Protein AF-A0A518HIS5-F1 (afdb_monomer_lite)

Foldseek 3Di:
DDDDDDDDDDDDDDDDDDDDDDDDDDDDDPDPPDDPDDDDPVRVVVVVVVVVVVVVVVVVVVVVVVVVVVVVVVVVVVVVVVVVVVVVVVCVAWDQPPNDIDGDCVSDDDDDPDDDDDDPDDDDPDDDDDDDDDDDPDDDDPDPPVVPDDPPPPPPD

Structure (mmCIF, N/CA/C/O backbone):
data_AF-A0A518HIS5-F1
#
_entry.id   AF-A0A518HIS5-F1
#
loop_
_atom_site.group_PDB
_atom_site.id
_atom_site.type_symbol
_atom_site.label_atom_id
_atom_site.label_alt_id
_atom_site.label_comp_id
_atom_site.label_asym_id
_atom_site.label_entity_id
_atom_site.label_seq_id
_atom_site.pdbx_PDB_ins_code
_atom_site.Cartn_x
_atom_site.Cartn_y
_atom_site.Cartn_z
_atom_site.occupancy
_atom_site.B_iso_or_equiv
_atom_site.auth_seq_id
_atom_site.auth_comp_id
_atom_site.auth_asym_id
_atom_site.auth_atom_id
_atom_site.pdbx_PDB_model_num
ATOM 1 N N . MET A 1 1 ? 0.155 -44.152 74.461 1.00 35.94 1 MET A N 1
ATOM 2 C CA . MET A 1 1 ? 1.635 -44.167 74.540 1.00 35.94 1 MET A CA 1
ATOM 3 C C . MET A 1 1 ? 2.112 -42.784 74.136 1.00 35.94 1 MET A C 1
ATOM 5 O O . MET A 1 1 ? 1.571 -42.277 73.174 1.00 35.94 1 MET A O 1
ATOM 9 N N . LEU A 1 2 ? 3.031 -42.092 74.789 1.00 34.78 2 LEU A N 1
ATOM 10 C CA . LEU A 1 2 ? 3.899 -42.385 75.919 1.00 34.78 2 LEU A CA 1
ATOM 11 C C . LEU A 1 2 ? 4.314 -41.009 76.474 1.00 34.78 2 LEU A C 1
ATOM 13 O O . LEU A 1 2 ? 4.468 -40.050 75.725 1.00 34.78 2 LEU A O 1
ATOM 17 N N . LEU A 1 3 ? 4.419 -40.945 77.791 1.00 31.50 3 LEU A N 1
ATOM 18 C CA . LEU A 1 3 ? 4.836 -39.817 78.610 1.00 31.50 3 LEU A CA 1
ATOM 19 C C . LEU A 1 3 ? 6.373 -39.621 78.538 1.00 31.50 3 LEU A C 1
ATOM 21 O O . LEU A 1 3 ? 7.086 -40.574 78.234 1.00 31.50 3 LEU A O 1
ATOM 25 N N . ILE A 1 4 ? 6.830 -38.445 79.002 1.00 39.62 4 ILE A N 1
ATOM 26 C CA . ILE A 1 4 ? 8.061 -38.166 79.791 1.00 39.62 4 ILE A CA 1
ATOM 27 C C . ILE A 1 4 ? 9.105 -37.262 79.101 1.00 39.62 4 ILE A C 1
ATOM 29 O O . ILE A 1 4 ? 9.749 -37.671 78.143 1.00 39.62 4 ILE A O 1
ATOM 33 N N . ALA A 1 5 ? 9.370 -36.093 79.711 1.00 35.81 5 ALA A N 1
ATOM 34 C CA . ALA A 1 5 ? 10.681 -35.772 80.304 1.00 35.81 5 ALA A CA 1
ATOM 35 C C . ALA A 1 5 ? 10.599 -34.599 81.311 1.00 35.81 5 ALA A C 1
ATOM 37 O O . ALA A 1 5 ? 10.042 -33.546 81.022 1.00 35.81 5 ALA A O 1
ATOM 38 N N . PHE A 1 6 ? 11.150 -34.854 82.505 1.00 33.03 6 PHE A N 1
ATOM 39 C CA . PHE A 1 6 ? 11.371 -33.987 83.678 1.00 33.03 6 PHE A CA 1
ATOM 40 C C . PHE A 1 6 ? 12.521 -32.971 83.406 1.00 33.03 6 PHE A C 1
ATOM 42 O O . PHE A 1 6 ? 13.224 -33.144 82.420 1.00 33.03 6 PHE A O 1
ATOM 49 N N . THR A 1 7 ? 12.784 -31.893 84.168 1.00 37.66 7 THR A N 1
ATOM 50 C CA . THR A 1 7 ? 13.350 -31.899 85.541 1.00 37.66 7 THR A CA 1
ATOM 51 C C . THR A 1 7 ? 13.456 -30.498 86.197 1.00 37.66 7 THR A C 1
ATOM 53 O O . THR A 1 7 ? 13.942 -29.558 85.581 1.00 37.66 7 THR A O 1
ATOM 56 N N . THR A 1 8 ? 13.059 -30.445 87.480 1.00 37.59 8 THR A N 1
ATOM 57 C CA . THR A 1 8 ? 13.658 -29.806 88.690 1.00 37.59 8 THR A CA 1
ATOM 58 C C . THR A 1 8 ? 14.262 -28.388 88.695 1.00 37.59 8 THR A C 1
ATOM 60 O O . THR A 1 8 ? 15.257 -28.141 88.024 1.00 37.59 8 THR A O 1
ATOM 63 N N . ALA A 1 9 ? 13.843 -27.570 89.676 1.00 35.50 9 ALA A N 1
ATOM 64 C CA . ALA A 1 9 ? 14.711 -27.028 90.742 1.00 35.50 9 ALA A CA 1
ATOM 65 C C . ALA A 1 9 ? 13.874 -26.384 91.873 1.00 35.50 9 ALA A C 1
ATOM 67 O O . ALA A 1 9 ? 12.734 -25.977 91.671 1.00 35.50 9 ALA A O 1
ATOM 68 N N . THR A 1 10 ? 14.448 -26.339 93.072 1.00 34.34 10 THR A N 1
ATOM 69 C CA . THR A 1 10 ? 13.781 -26.347 94.382 1.00 34.34 10 THR A CA 1
ATOM 70 C C . THR A 1 10 ? 13.948 -25.011 95.132 1.00 34.34 10 THR A C 1
ATOM 72 O O . THR A 1 10 ? 15.034 -24.446 95.128 1.00 34.34 10 THR A O 1
ATOM 75 N N . THR A 1 11 ? 12.867 -24.577 95.804 1.00 35.22 11 THR A N 1
ATOM 76 C CA . THR A 1 11 ? 12.715 -23.723 97.019 1.00 35.22 11 THR A CA 1
ATOM 77 C C . THR A 1 11 ? 13.398 -22.355 97.176 1.00 35.22 11 THR A C 1
ATOM 79 O O . THR A 1 11 ? 14.618 -22.266 97.224 1.00 35.22 11 THR A O 1
ATOM 82 N N . ALA A 1 12 ? 12.597 -21.360 97.592 1.00 35.28 12 ALA A N 1
ATOM 83 C CA . ALA A 1 12 ? 12.830 -20.619 98.842 1.00 35.28 12 ALA A CA 1
ATOM 84 C C . ALA A 1 12 ? 11.510 -20.039 99.402 1.00 35.28 12 ALA A C 1
ATOM 86 O O . ALA A 1 12 ? 10.668 -19.539 98.662 1.00 35.28 12 ALA A O 1
ATOM 87 N N . ILE A 1 13 ? 11.342 -20.162 100.719 1.00 39.34 13 ILE A N 1
ATOM 88 C CA . ILE A 1 13 ? 10.188 -19.777 101.548 1.00 39.34 13 ILE A CA 1
ATOM 89 C C . ILE A 1 13 ? 10.290 -18.287 101.909 1.00 39.34 13 ILE A C 1
ATOM 91 O O . ILE A 1 13 ? 11.386 -17.850 102.247 1.00 39.34 13 ILE A O 1
ATOM 95 N N . SER A 1 14 ? 9.178 -17.538 101.961 1.00 35.56 14 SER A N 1
ATOM 96 C CA . SER A 1 14 ? 9.056 -16.400 102.894 1.00 35.56 14 SER A CA 1
ATOM 97 C C . SER A 1 14 ? 7.607 -15.919 103.087 1.00 35.56 14 SER A C 1
ATOM 99 O O . SER A 1 14 ? 6.966 -15.492 102.135 1.00 35.56 14 SER A O 1
ATOM 101 N N . ALA A 1 15 ? 7.169 -15.980 104.351 1.00 35.59 15 ALA A N 1
ATOM 102 C CA . ALA A 1 15 ? 6.167 -15.164 105.055 1.00 35.59 15 ALA A CA 1
ATOM 103 C C . ALA A 1 15 ? 4.723 -15.023 104.505 1.00 35.59 15 ALA A C 1
ATO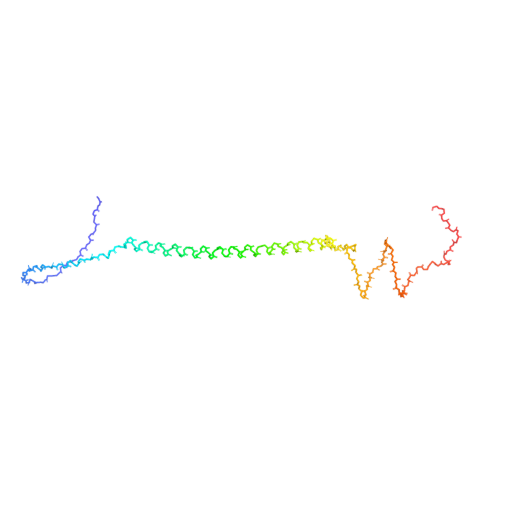M 105 O O . ALA A 1 15 ? 4.470 -14.409 103.474 1.00 35.59 15 ALA A O 1
ATOM 106 N N . GLU A 1 16 ? 3.747 -15.481 105.304 1.00 41.53 16 GLU A N 1
ATOM 107 C CA . GLU A 1 16 ? 2.332 -15.078 105.202 1.00 41.53 16 GLU A CA 1
ATOM 108 C C . GLU A 1 16 ? 2.143 -13.578 105.489 1.00 41.53 16 GLU A C 1
ATOM 110 O O . GLU A 1 16 ? 2.809 -13.014 106.363 1.00 41.53 16 GLU A O 1
ATOM 115 N N . PRO A 1 17 ? 1.135 -12.955 104.853 1.00 38.47 17 PRO A N 1
ATOM 116 C CA . PRO A 1 17 ? 0.061 -12.384 105.665 1.00 38.47 17 PRO A CA 1
ATOM 117 C C . PRO A 1 17 ? -1.347 -12.617 105.080 1.00 38.47 17 PRO A C 1
ATOM 119 O O . PRO A 1 17 ? -1.575 -12.583 103.872 1.00 38.47 17 PRO A O 1
ATOM 122 N N . LYS A 1 18 ? -2.323 -12.805 105.977 1.00 47.97 18 LYS A N 1
ATOM 123 C CA . LYS A 1 18 ? -3.771 -12.784 105.702 1.00 47.97 18 LYS A CA 1
ATOM 124 C C . LYS A 1 18 ? -4.173 -11.547 104.884 1.00 47.97 18 LYS A C 1
ATOM 126 O O . LYS A 1 18 ? -3.893 -10.434 105.319 1.00 47.97 18 LYS A O 1
ATOM 131 N N . SER A 1 19 ? -4.947 -11.716 103.807 1.00 38.84 19 SER A N 1
ATOM 132 C CA . SER A 1 19 ? -5.828 -10.652 103.302 1.00 38.84 19 SER A CA 1
ATOM 133 C C . SER A 1 19 ? -6.976 -11.209 102.452 1.00 38.84 19 SER A C 1
ATOM 135 O O . SER A 1 19 ? -6.784 -12.103 101.631 1.00 38.84 19 SER A O 1
ATOM 137 N N . SER A 1 20 ? -8.188 -10.712 102.701 1.00 43.19 20 SER A N 1
ATOM 138 C CA . SER A 1 20 ? -9.441 -11.163 102.092 1.00 43.19 20 SER A CA 1
ATOM 139 C C . SER A 1 20 ? -9.534 -10.761 100.618 1.00 43.19 20 SER A C 1
ATOM 141 O O . SER A 1 20 ? -9.404 -9.580 100.295 1.00 43.19 20 SER A O 1
ATOM 143 N N . LEU A 1 21 ? -9.847 -11.706 99.731 1.00 37.41 21 LEU A N 1
ATOM 144 C CA . LEU A 1 21 ? -10.180 -11.398 98.341 1.00 37.41 21 LEU A CA 1
ATOM 145 C C . LEU A 1 21 ? -11.632 -10.906 98.237 1.00 37.41 21 LEU A C 1
ATOM 147 O O . LEU A 1 21 ? -12.573 -11.694 98.188 1.00 37.41 21 LEU A O 1
ATOM 151 N N . LEU A 1 22 ? -11.797 -9.584 98.181 1.00 50.22 22 LEU A N 1
ATOM 152 C CA . LEU A 1 22 ? -12.966 -8.939 97.585 1.00 50.22 22 LEU A CA 1
ATOM 153 C C . LEU A 1 22 ? -12.823 -9.037 96.060 1.00 50.22 22 LEU A C 1
ATOM 155 O O . LEU A 1 22 ? -11.913 -8.448 95.482 1.00 50.22 22 LEU A O 1
ATOM 159 N N . THR A 1 23 ? -13.700 -9.789 95.399 1.00 43.31 23 THR A N 1
ATOM 160 C CA . THR A 1 23 ? -13.782 -9.837 93.931 1.00 43.31 23 THR A CA 1
ATOM 161 C C . THR A 1 23 ? -14.373 -8.530 93.391 1.00 43.31 23 THR A C 1
ATOM 163 O O . THR A 1 23 ? -15.530 -8.233 93.704 1.00 43.31 23 THR A O 1
ATOM 166 N N . PRO A 1 24 ? -13.662 -7.752 92.553 1.00 44.25 24 PRO A N 1
ATOM 167 C CA . PRO A 1 24 ? -14.281 -6.637 91.858 1.00 44.25 24 PRO A CA 1
ATOM 168 C C . PRO A 1 24 ? -15.137 -7.195 90.716 1.00 44.25 24 PRO A C 1
ATOM 170 O O . PRO A 1 24 ? -14.635 -7.849 89.803 1.00 44.25 24 PRO A O 1
ATOM 173 N N . THR A 1 25 ? -16.443 -6.939 90.762 1.00 45.34 25 THR A N 1
ATOM 174 C CA . THR A 1 25 ? -17.325 -7.177 89.613 1.00 45.34 25 THR A CA 1
ATOM 175 C C . THR A 1 25 ? -16.999 -6.118 88.562 1.00 45.34 25 THR A C 1
ATOM 177 O O . THR A 1 25 ? -17.389 -4.961 88.710 1.00 45.34 25 THR A O 1
ATOM 180 N N . GLN A 1 26 ? -16.240 -6.478 87.525 1.00 50.09 26 GLN A N 1
ATOM 181 C CA . GLN A 1 26 ? -16.062 -5.605 86.366 1.00 50.09 26 GLN A CA 1
ATOM 182 C C . GLN A 1 26 ? -17.326 -5.668 85.506 1.00 50.09 26 GLN A C 1
ATOM 184 O O . GLN A 1 26 ? -17.649 -6.701 84.924 1.00 50.09 26 GLN A O 1
ATOM 189 N N . SER A 1 27 ? -18.057 -4.556 85.452 1.00 45.59 27 SER A N 1
ATOM 190 C CA . SER A 1 27 ? -19.132 -4.356 84.484 1.00 45.59 27 SER A CA 1
ATOM 191 C C . SER A 1 27 ? -18.516 -3.949 83.147 1.00 45.59 27 SER A C 1
ATOM 193 O O . SER A 1 27 ? -17.871 -2.904 83.050 1.00 45.59 27 SER A O 1
ATOM 195 N N . PHE A 1 28 ? -18.693 -4.778 82.119 1.00 53.06 28 PHE A N 1
ATOM 196 C CA . PHE A 1 28 ? -18.317 -4.437 80.751 1.00 53.06 28 PHE A CA 1
ATOM 197 C C . PHE A 1 28 ? -19.446 -3.630 80.108 1.00 53.06 28 PHE A C 1
ATOM 199 O O . PHE A 1 28 ? -20.565 -4.117 79.954 1.00 53.06 28 PHE A O 1
ATOM 206 N N . SER A 1 29 ? -19.148 -2.390 79.720 1.00 50.75 29 SER A N 1
ATOM 207 C CA . SER A 1 29 ? -20.074 -1.555 78.957 1.00 50.75 29 SER A CA 1
ATOM 208 C C . SER A 1 29 ? -20.180 -2.089 77.526 1.00 50.75 29 SER A C 1
ATOM 210 O O . SER A 1 29 ? -19.242 -1.972 76.737 1.00 50.75 29 SER A O 1
ATOM 212 N N . THR A 1 30 ? -21.313 -2.699 77.177 1.00 51.31 30 THR A N 1
ATOM 213 C CA . THR A 1 30 ? -21.621 -3.081 75.795 1.00 51.31 30 THR A CA 1
ATOM 214 C C . THR A 1 30 ? -22.014 -1.837 75.005 1.00 51.31 30 THR A C 1
ATOM 216 O O . THR A 1 30 ? -23.188 -1.465 74.953 1.00 51.31 30 THR A O 1
ATO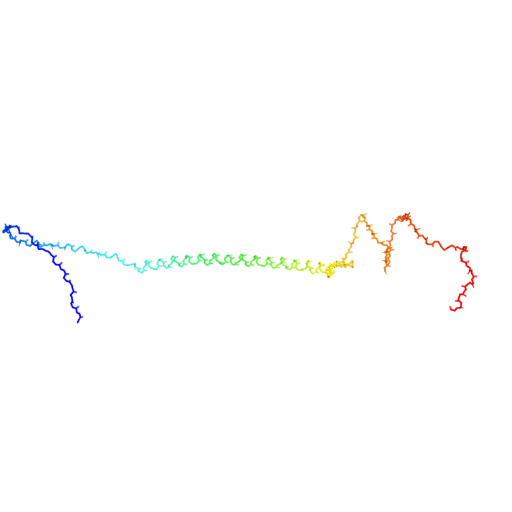M 219 N N . VAL A 1 31 ? -21.038 -1.182 74.373 1.00 53.91 31 VAL A N 1
ATOM 220 C CA . VAL A 1 31 ? -21.328 -0.194 73.329 1.00 53.91 31 VAL A CA 1
ATOM 221 C C . VAL A 1 31 ? -21.925 -0.951 72.146 1.00 53.91 31 VAL A C 1
ATOM 223 O O . VAL A 1 31 ? -21.280 -1.802 71.535 1.00 53.91 31 VAL A O 1
ATOM 226 N N . LYS A 1 32 ? -23.192 -0.669 71.846 1.00 56.25 32 LYS A N 1
ATOM 227 C CA . LYS A 1 32 ? -23.903 -1.223 70.696 1.00 56.25 32 LYS A CA 1
ATOM 228 C C . LYS A 1 32 ? -23.243 -0.672 69.426 1.00 56.25 32 LYS A C 1
ATOM 230 O O . LYS A 1 32 ? -23.502 0.462 69.043 1.00 56.25 32 LYS A O 1
ATOM 235 N N . SER A 1 33 ? -22.363 -1.455 68.802 1.00 51.44 33 SER A N 1
ATOM 236 C CA . SER A 1 33 ? -21.819 -1.142 67.478 1.00 51.44 33 SER A CA 1
ATOM 237 C C . SER A 1 33 ? -22.946 -1.283 66.457 1.00 51.44 33 SER A C 1
ATOM 239 O O . SER A 1 33 ? -23.319 -2.390 66.069 1.00 51.44 33 SER A O 1
ATOM 241 N N . THR A 1 34 ? -23.571 -0.169 66.086 1.00 59.72 34 THR A N 1
ATOM 242 C CA . THR A 1 34 ? -24.514 -0.145 64.971 1.00 59.72 34 THR A CA 1
ATOM 243 C C . THR A 1 34 ? -23.700 -0.073 63.691 1.00 59.72 34 THR A C 1
ATOM 245 O O . THR A 1 34 ? -23.131 0.975 63.383 1.00 59.72 34 THR A O 1
ATOM 248 N N . LEU A 1 35 ? -23.634 -1.182 62.950 1.00 56.88 35 LEU A N 1
ATOM 249 C CA . LEU A 1 35 ? -23.214 -1.128 61.552 1.00 56.88 35 LEU A CA 1
ATOM 250 C C . LEU A 1 35 ? -24.077 -0.070 60.839 1.00 56.88 35 LEU A C 1
ATOM 252 O O . LEU A 1 35 ? -25.295 -0.057 61.058 1.00 56.88 35 LEU A O 1
ATOM 256 N N . PRO A 1 36 ? -23.488 0.816 60.017 1.00 70.25 36 PRO A N 1
ATOM 257 C CA . PRO A 1 36 ? -24.278 1.743 59.222 1.00 70.25 36 PRO A CA 1
ATOM 258 C C . PRO A 1 36 ? -25.260 0.961 58.332 1.00 70.25 36 PRO A C 1
ATOM 260 O O . PRO A 1 36 ? -24.946 -0.161 57.912 1.00 70.25 36 PRO A O 1
ATOM 263 N N . PRO A 1 37 ? -26.456 1.513 58.061 1.00 72.44 37 PRO A N 1
ATOM 264 C CA . PRO A 1 37 ? -27.412 0.877 57.168 1.00 72.44 37 PRO A CA 1
ATOM 265 C C . PRO A 1 37 ? -26.777 0.685 55.787 1.00 72.44 37 PRO A C 1
ATOM 267 O O . PRO A 1 37 ? -26.071 1.558 55.286 1.00 72.44 37 PRO A O 1
ATOM 270 N N . GLY A 1 38 ? -27.001 -0.488 55.191 1.00 76.75 38 GLY A N 1
ATOM 271 C CA . GLY A 1 38 ? -26.571 -0.751 53.820 1.00 76.75 38 GLY A CA 1
ATOM 272 C C . GLY A 1 38 ? -27.267 0.190 52.828 1.00 76.75 38 GLY A C 1
ATOM 273 O O . GLY A 1 38 ? -28.329 0.727 53.151 1.00 76.75 38 GLY A O 1
ATOM 274 N N . PRO A 1 39 ? -26.703 0.369 51.620 1.00 82.38 39 PRO A N 1
ATOM 275 C CA . PRO A 1 39 ? -27.247 1.293 50.639 1.00 82.38 39 PRO A CA 1
ATOM 276 C C . PRO A 1 39 ? -28.683 0.926 50.261 1.00 82.38 39 PRO A C 1
ATOM 278 O O . PRO A 1 39 ? -29.008 -0.245 50.006 1.00 82.38 39 PRO A O 1
ATOM 281 N N . THR A 1 40 ? -29.517 1.954 50.221 1.00 92.81 40 THR A N 1
ATOM 282 C CA . THR A 1 40 ? -30.918 1.928 49.805 1.00 92.81 40 THR A CA 1
ATOM 283 C C . THR A 1 40 ? -31.057 1.530 48.334 1.00 92.81 40 THR A C 1
ATOM 285 O O . THR A 1 40 ? -30.089 1.499 47.568 1.00 92.81 40 THR A O 1
ATOM 288 N N . LEU A 1 41 ? -32.280 1.188 47.922 1.00 91.62 41 LEU A N 1
ATOM 289 C CA . LEU A 1 41 ? -32.556 0.863 46.525 1.00 91.62 41 LEU A CA 1
ATOM 290 C C . LEU A 1 41 ? -32.306 2.080 45.623 1.00 91.62 41 LEU A C 1
ATOM 292 O O . LEU A 1 41 ? -31.669 1.926 44.583 1.00 91.62 41 LEU A O 1
ATOM 296 N N . GLU A 1 42 ? -32.714 3.276 46.052 1.00 93.81 42 GLU A N 1
ATOM 297 C CA . GLU A 1 42 ? -32.429 4.537 45.364 1.00 93.81 42 GLU A CA 1
ATOM 298 C C . GLU A 1 42 ? -30.926 4.760 45.147 1.00 93.81 42 GLU A C 1
ATOM 300 O O . GLU A 1 42 ? -30.514 5.075 44.031 1.00 93.81 42 GLU A O 1
ATOM 305 N N . GLU A 1 43 ? -30.088 4.538 46.165 1.00 93.44 43 GLU A N 1
ATOM 306 C CA . GLU A 1 43 ? -28.629 4.688 46.037 1.00 93.44 43 GLU A CA 1
ATOM 307 C C . GLU A 1 43 ? -28.035 3.685 45.039 1.00 93.44 43 GLU A C 1
ATOM 309 O O . GLU A 1 43 ? -27.151 4.033 44.254 1.00 93.44 43 GLU A O 1
ATOM 314 N N . LYS A 1 44 ? -28.550 2.450 45.008 1.00 93.19 44 LYS A N 1
ATOM 315 C CA . LYS A 1 44 ? -28.129 1.435 44.029 1.00 93.19 44 LYS A CA 1
ATOM 316 C C . LYS A 1 44 ? -28.559 1.790 42.606 1.00 93.19 44 LYS A C 1
ATOM 318 O O . LYS A 1 44 ? -27.775 1.604 41.678 1.00 93.19 44 LYS A O 1
ATOM 323 N N . VAL A 1 45 ? -29.775 2.307 42.427 1.00 95.69 45 VAL A N 1
ATOM 324 C CA . VAL A 1 45 ? -30.283 2.751 41.119 1.00 95.69 45 VAL A CA 1
ATOM 325 C C . VAL A 1 45 ? -29.485 3.953 40.613 1.00 95.69 45 VAL A C 1
ATOM 327 O O . VAL A 1 45 ? -29.093 3.968 39.448 1.00 95.69 45 VAL A O 1
ATOM 330 N N . ALA A 1 46 ? -29.171 4.917 41.481 1.00 94.88 46 ALA A N 1
ATOM 331 C CA . ALA A 1 46 ? -28.336 6.064 41.131 1.00 94.88 46 ALA A CA 1
ATOM 332 C C . ALA A 1 46 ? -26.915 5.638 40.722 1.00 94.88 46 ALA A C 1
ATOM 334 O O . ALA A 1 46 ? -26.399 6.100 39.702 1.00 94.88 46 ALA A O 1
ATOM 335 N N . ALA A 1 47 ? -26.305 4.711 41.467 1.00 94.38 47 ALA A N 1
ATOM 336 C CA . ALA A 1 47 ? -24.993 4.162 41.130 1.00 94.38 47 ALA A CA 1
ATOM 337 C C . ALA A 1 47 ? -25.006 3.408 39.788 1.00 94.38 47 ALA A C 1
ATOM 339 O O . ALA A 1 47 ? -24.089 3.567 38.982 1.00 94.38 47 ALA A O 1
ATOM 340 N N . LEU A 1 48 ? -26.058 2.628 39.515 1.00 96.56 48 LEU A N 1
ATOM 341 C CA . LEU A 1 48 ? -26.208 1.928 38.240 1.00 96.56 48 LEU A CA 1
ATOM 342 C C . LEU A 1 48 ? -26.405 2.905 37.073 1.00 96.56 48 LEU A C 1
ATOM 344 O O . LEU A 1 48 ? -25.781 2.731 36.031 1.00 96.56 48 LEU A O 1
ATOM 348 N N . ALA A 1 49 ? -27.214 3.953 37.246 1.00 96.62 49 ALA A N 1
ATOM 349 C CA . ALA A 1 49 ? -27.402 4.985 36.228 1.00 96.62 49 ALA A CA 1
ATOM 350 C C . ALA A 1 49 ? -26.086 5.711 35.898 1.00 96.62 49 ALA A C 1
ATOM 352 O O . ALA A 1 49 ? -25.782 5.939 34.726 1.00 96.62 49 ALA A O 1
ATOM 353 N N . ALA A 1 50 ? -25.273 6.013 36.916 1.00 96.25 50 ALA A N 1
ATOM 354 C CA . ALA A 1 50 ? -23.946 6.591 36.725 1.00 96.25 50 ALA A CA 1
ATOM 355 C C . ALA A 1 50 ? -23.007 5.640 35.962 1.00 96.25 50 ALA A C 1
ATOM 357 O O . ALA A 1 50 ? -22.310 6.071 35.042 1.00 96.25 50 ALA A O 1
ATOM 358 N N . LEU A 1 51 ? -23.031 4.342 36.289 1.00 97.25 51 LEU A N 1
ATOM 359 C CA . LEU A 1 51 ? -22.241 3.332 35.585 1.00 97.25 51 LEU A CA 1
ATOM 360 C C . LEU A 1 51 ? -22.665 3.195 34.115 1.00 97.25 51 LEU A C 1
ATOM 362 O O . LEU A 1 51 ? -21.805 3.148 33.240 1.00 97.25 51 LEU A O 1
ATOM 366 N N . VAL A 1 52 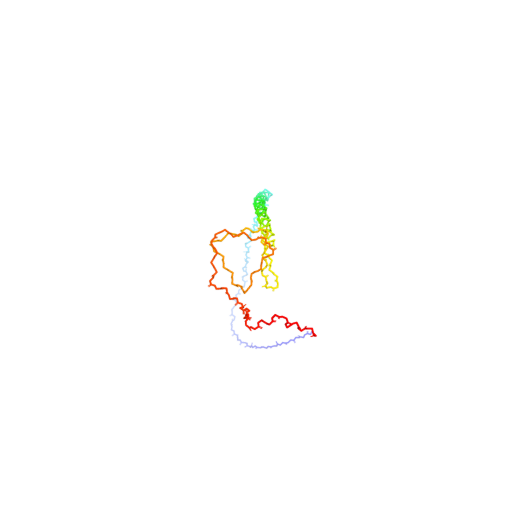? -23.970 3.184 33.831 1.00 97.94 52 VAL A N 1
ATOM 367 C CA . VAL A 1 52 ? -24.497 3.130 32.456 1.00 97.94 52 VAL A CA 1
ATOM 368 C C . VAL A 1 52 ? -24.068 4.364 31.662 1.00 97.94 52 VAL A C 1
ATOM 370 O O . VAL A 1 52 ? -23.609 4.232 30.530 1.00 97.94 52 VAL A O 1
ATOM 373 N N . ALA A 1 53 ? -24.143 5.560 32.252 1.00 97.12 53 ALA A N 1
ATOM 374 C CA . ALA A 1 53 ? -23.681 6.784 31.598 1.00 97.12 53 ALA A CA 1
ATOM 375 C C . ALA A 1 53 ? -22.171 6.744 31.297 1.00 97.12 53 ALA A C 1
ATOM 377 O O . ALA A 1 53 ? -21.735 7.148 30.216 1.00 97.12 53 ALA A O 1
ATOM 378 N N . GLN A 1 54 ? -21.371 6.211 32.224 1.00 98.06 54 GLN A N 1
ATOM 379 C CA . GLN A 1 54 ? -19.937 6.018 32.019 1.00 98.06 54 GLN A CA 1
ATOM 380 C C . GLN A 1 54 ? -19.655 5.019 30.889 1.00 98.06 54 GLN A C 1
ATOM 382 O O . GLN A 1 54 ? -18.830 5.302 30.019 1.00 98.06 54 GLN A O 1
ATOM 387 N N . GLN A 1 55 ? -20.347 3.878 30.875 1.00 98.19 55 GLN A N 1
ATOM 388 C CA . GLN A 1 55 ? -20.214 2.871 29.821 1.00 98.19 55 GLN A CA 1
ATOM 389 C C . GLN A 1 55 ? -20.611 3.437 28.455 1.00 98.19 55 GLN A C 1
ATOM 391 O O . GLN A 1 55 ? -19.890 3.231 27.484 1.00 98.19 55 GLN A O 1
ATOM 396 N N . GLN A 1 56 ? -21.690 4.220 28.380 1.00 98.38 56 GLN A N 1
ATOM 397 C CA . GLN A 1 56 ? -22.102 4.862 27.133 1.00 98.38 56 GLN A CA 1
ATOM 398 C C . GLN A 1 56 ? -21.037 5.835 26.609 1.00 98.38 56 GLN A C 1
ATOM 400 O O . GLN A 1 56 ? -20.749 5.858 25.416 1.00 98.38 56 GLN A O 1
ATOM 405 N N . SER A 1 57 ? -20.405 6.606 27.496 1.00 98.19 57 SER A N 1
ATOM 406 C CA . SER A 1 57 ? -19.306 7.502 27.117 1.00 98.19 57 SER A CA 1
ATOM 407 C C . SER A 1 57 ? -18.095 6.736 26.557 1.00 98.19 57 SER A C 1
ATOM 409 O O . SER A 1 57 ? -17.500 7.134 25.550 1.00 98.19 57 SER A O 1
ATOM 411 N N . GLN A 1 58 ? -17.759 5.594 27.166 1.00 97.94 58 GLN A N 1
ATOM 412 C CA . GLN A 1 58 ? -16.694 4.714 26.678 1.00 97.94 58 GLN A CA 1
ATOM 413 C C . GLN A 1 58 ? -17.031 4.117 25.308 1.00 97.94 58 GLN A C 1
ATOM 415 O O . GLN A 1 58 ? -16.171 4.123 24.429 1.00 97.94 58 GLN A O 1
ATOM 420 N N . ILE A 1 59 ? -18.272 3.664 25.108 1.00 98.31 59 ILE A N 1
ATOM 421 C CA . ILE A 1 59 ? -18.751 3.140 23.821 1.00 98.31 59 ILE A CA 1
ATOM 422 C C . ILE A 1 59 ? -18.607 4.201 22.730 1.00 98.31 59 ILE A C 1
ATOM 424 O O . ILE A 1 59 ? -17.943 3.941 21.732 1.00 98.31 59 ILE A O 1
ATOM 428 N N . ASN A 1 60 ? -19.108 5.417 22.959 1.00 98.19 60 ASN A N 1
ATOM 429 C CA . ASN A 1 60 ? -19.014 6.502 21.977 1.00 98.19 60 ASN A CA 1
ATOM 430 C C . ASN A 1 60 ? -17.552 6.819 21.608 1.00 98.19 60 ASN A C 1
ATOM 432 O O . ASN A 1 60 ? -17.229 7.110 20.457 1.00 98.19 60 ASN A O 1
ATOM 436 N N . THR A 1 61 ? -16.644 6.751 22.588 1.00 98.19 61 THR A N 1
ATOM 437 C CA . THR A 1 61 ? -15.209 6.961 22.347 1.00 98.19 6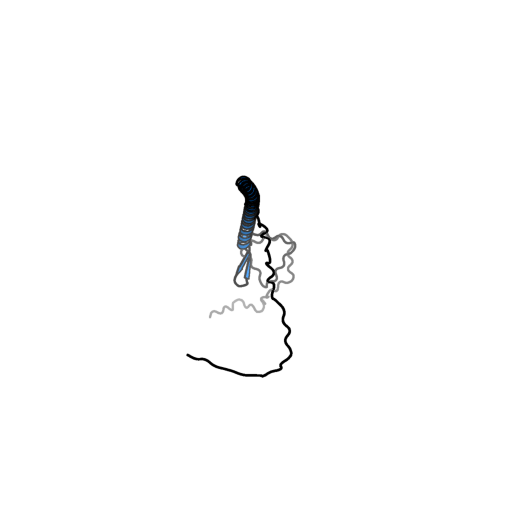1 THR A CA 1
ATOM 438 C C . THR A 1 61 ? -14.625 5.856 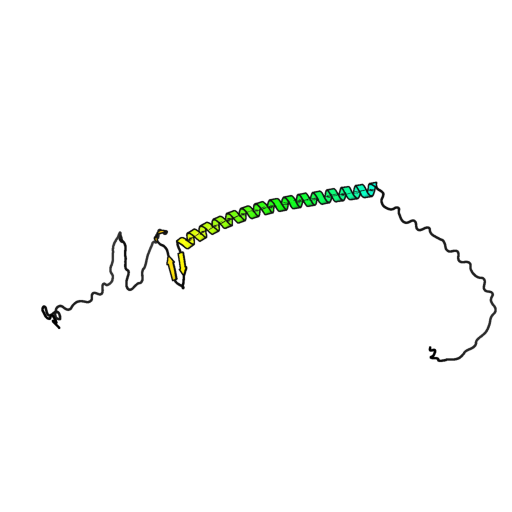21.466 1.00 98.19 61 THR A C 1
ATOM 440 O O . THR A 1 61 ? -13.877 6.147 20.531 1.00 98.19 61 THR A O 1
ATOM 443 N N . LEU A 1 62 ? -14.972 4.596 21.741 1.00 98.38 62 LEU A N 1
ATOM 444 C CA . LEU A 1 62 ? -14.520 3.450 20.953 1.00 98.38 62 LEU A CA 1
ATOM 445 C C . LEU A 1 62 ? -15.083 3.478 19.527 1.00 98.38 62 LEU A C 1
ATOM 447 O O . LEU A 1 62 ? -14.342 3.207 18.586 1.00 98.38 62 LEU A O 1
ATOM 451 N N . GLU A 1 63 ? -16.346 3.862 19.343 1.00 98.38 63 GLU A N 1
ATOM 452 C CA . GLU A 1 63 ? -16.965 4.023 18.019 1.00 98.38 63 GLU A CA 1
ATOM 453 C C . GLU A 1 63 ? -16.232 5.073 17.173 1.00 98.38 63 GLU A C 1
ATOM 455 O O . GLU A 1 63 ? -15.937 4.846 15.994 1.00 98.38 63 GLU A O 1
ATOM 460 N N . GLN A 1 64 ? -15.864 6.203 17.785 1.00 98.00 64 GLN A N 1
ATOM 461 C CA . GLN A 1 64 ? -15.094 7.236 17.098 1.00 98.00 64 GLN A CA 1
ATOM 462 C C . GLN A 1 64 ? -13.684 6.751 16.736 1.00 98.00 64 GLN A C 1
ATOM 464 O O . GLN A 1 64 ? -13.203 7.013 15.631 1.00 98.00 64 GLN A O 1
ATOM 469 N N . GLN A 1 65 ? -13.013 6.041 17.647 1.00 97.81 65 GLN A N 1
ATOM 470 C CA . GLN A 1 65 ? -11.695 5.461 17.376 1.00 97.81 65 GLN A CA 1
ATOM 471 C C . GLN A 1 65 ? -11.754 4.443 16.237 1.00 97.81 65 GLN A C 1
ATOM 473 O O . GLN A 1 65 ? -10.910 4.496 15.344 1.00 97.81 65 GLN A O 1
ATOM 478 N N . LEU A 1 66 ? -12.769 3.575 16.230 1.00 98.38 66 LEU A N 1
ATOM 479 C CA . LEU A 1 66 ? -12.969 2.577 15.184 1.00 98.38 66 LEU A CA 1
ATOM 480 C C . LEU A 1 66 ? -13.215 3.234 13.822 1.00 98.38 66 LEU A C 1
ATOM 482 O O . LEU A 1 66 ? -12.617 2.829 12.830 1.00 98.38 66 LEU A O 1
ATOM 486 N N . THR A 1 67 ? -14.028 4.292 13.783 1.00 98.19 67 THR A N 1
ATOM 487 C CA . THR A 1 67 ? -14.273 5.071 12.559 1.00 98.19 67 THR A CA 1
ATOM 488 C C . THR A 1 67 ? -12.979 5.686 12.025 1.00 98.19 67 THR A C 1
ATOM 490 O O . THR A 1 67 ? -12.662 5.563 10.844 1.00 98.19 67 THR A O 1
ATOM 493 N N . ASN A 1 68 ? -12.183 6.303 12.903 1.00 97.56 68 ASN A N 1
ATOM 494 C CA . ASN A 1 68 ? -10.908 6.905 12.513 1.00 97.56 68 ASN A CA 1
ATOM 495 C C . ASN A 1 68 ? -9.908 5.855 12.003 1.00 97.56 68 ASN A C 1
ATOM 497 O O . ASN A 1 68 ? -9.196 6.108 11.033 1.00 97.56 68 ASN A O 1
ATOM 501 N N . GLN A 1 69 ? -9.860 4.683 12.643 1.00 98.12 69 GLN A N 1
ATOM 502 C CA . GLN A 1 69 ? -9.021 3.566 12.208 1.00 98.12 69 GLN A CA 1
ATOM 503 C C . GLN A 1 69 ? -9.468 3.012 10.853 1.00 98.12 69 GLN A C 1
ATOM 505 O O . GLN A 1 69 ? -8.614 2.764 10.007 1.00 98.12 69 GLN A O 1
ATOM 510 N N . GLY A 1 70 ? -10.778 2.879 10.619 1.00 98.00 70 GLY A N 1
ATOM 511 C CA . GLY A 1 70 ? -11.326 2.472 9.323 1.00 98.00 70 GLY A CA 1
ATOM 512 C C . GLY A 1 70 ? -10.875 3.400 8.194 1.00 98.00 70 GLY A C 1
ATOM 513 O O . GLY A 1 70 ? -10.276 2.941 7.226 1.00 98.00 70 GLY A O 1
ATOM 514 N N . ASN A 1 71 ? -11.035 4.713 8.380 1.00 97.06 71 ASN A N 1
ATOM 515 C CA . ASN A 1 71 ? -10.606 5.709 7.392 1.00 97.06 71 ASN A CA 1
ATOM 516 C C . ASN A 1 71 ? -9.088 5.667 7.124 1.00 97.06 71 ASN A C 1
ATOM 518 O O . ASN A 1 71 ? -8.644 5.861 5.993 1.00 97.06 71 ASN A O 1
ATOM 522 N N . ALA A 1 72 ? -8.274 5.421 8.156 1.00 96.69 72 ALA A N 1
ATOM 523 C CA . ALA A 1 72 ? -6.826 5.296 7.998 1.00 96.69 72 ALA A CA 1
ATOM 524 C C . ALA A 1 72 ? -6.439 4.048 7.186 1.00 96.69 72 ALA A C 1
ATOM 526 O O . ALA A 1 72 ? -5.543 4.122 6.347 1.00 96.69 72 ALA A O 1
ATOM 527 N N . ILE A 1 73 ? -7.131 2.924 7.399 1.00 97.62 73 ILE A N 1
ATOM 528 C CA . ILE A 1 73 ? -6.915 1.686 6.638 1.00 97.62 73 ILE A CA 1
ATOM 529 C C . ILE A 1 73 ? -7.272 1.890 5.161 1.00 97.62 73 ILE A C 1
ATOM 531 O O . ILE A 1 73 ? -6.496 1.497 4.295 1.00 97.62 73 ILE A O 1
ATOM 535 N N . GLU A 1 74 ? -8.396 2.540 4.855 1.00 97.19 74 GLU A N 1
ATOM 536 C CA . GLU A 1 74 ? -8.798 2.824 3.467 1.00 97.19 74 GLU A CA 1
ATOM 537 C C . GLU A 1 74 ? -7.761 3.681 2.721 1.00 97.19 74 GLU A C 1
ATOM 539 O O . GLU A 1 74 ? -7.432 3.415 1.560 1.00 97.19 74 GLU A O 1
ATOM 544 N N . MET A 1 75 ? -7.188 4.674 3.406 1.00 96.56 75 MET A N 1
ATOM 545 C CA . MET A 1 75 ? -6.104 5.496 2.864 1.00 96.56 75 MET A CA 1
ATOM 546 C C . MET A 1 75 ? -4.849 4.661 2.587 1.00 96.56 75 MET A C 1
ATOM 548 O O . MET A 1 75 ? -4.288 4.741 1.496 1.00 96.56 75 MET A O 1
ATOM 552 N N . GLN A 1 76 ? -4.444 3.814 3.537 1.00 97.44 76 GLN A N 1
ATOM 553 C CA . GLN A 1 76 ? -3.280 2.937 3.380 1.00 97.44 76 GLN A CA 1
ATOM 554 C C . GLN A 1 76 ? -3.452 1.920 2.247 1.00 97.44 76 GLN A C 1
ATOM 556 O O . GLN A 1 76 ? -2.490 1.636 1.535 1.00 97.44 76 GLN A O 1
ATOM 561 N N . ILE A 1 77 ? -4.661 1.383 2.055 1.00 97.69 77 ILE A N 1
ATOM 562 C CA . ILE A 1 77 ? -4.970 0.491 0.929 1.00 97.69 77 ILE A CA 1
ATOM 563 C C . ILE A 1 77 ? -4.764 1.232 -0.393 1.00 97.69 77 ILE A C 1
ATOM 565 O O . ILE A 1 77 ? -4.040 0.742 -1.255 1.00 97.69 77 ILE A O 1
ATOM 569 N N . SER A 1 78 ? -5.319 2.439 -0.513 1.00 96.56 78 SER A N 1
ATOM 570 C CA . SER A 1 78 ? -5.196 3.254 -1.729 1.00 96.56 78 SER A CA 1
ATOM 571 C C . SER A 1 78 ? -3.732 3.587 -2.057 1.00 96.56 78 SER A C 1
ATOM 573 O O . SER A 1 78 ? -3.307 3.527 -3.210 1.00 96.56 78 SER A O 1
ATOM 575 N N . GLU A 1 79 ? -2.926 3.911 -1.042 1.00 95.44 79 GLU A N 1
ATOM 576 C CA . GLU A 1 79 ? -1.486 4.140 -1.212 1.00 95.44 79 GLU A CA 1
ATOM 577 C C . GLU A 1 79 ? -0.742 2.866 -1.636 1.00 95.44 79 GLU A C 1
ATOM 579 O O . GLU A 1 79 ? 0.149 2.921 -2.487 1.00 95.44 79 GLU A O 1
ATOM 584 N N . CYS A 1 80 ? -1.109 1.716 -1.066 1.00 96.38 80 CYS A N 1
ATOM 585 C CA . CYS A 1 80 ? -0.508 0.431 -1.400 1.00 96.38 80 CYS A CA 1
ATOM 586 C C . CYS A 1 80 ? -0.793 0.031 -2.855 1.00 96.38 80 CYS A C 1
ATOM 588 O O . CYS A 1 80 ? 0.131 -0.386 -3.556 1.00 96.38 80 CYS A O 1
ATOM 590 N N . GLU A 1 81 ? -2.022 0.233 -3.334 1.00 95.69 81 GLU A N 1
ATOM 591 C CA . GLU A 1 81 ? -2.398 0.016 -4.738 1.00 95.69 81 GLU A CA 1
ATOM 592 C C . GLU A 1 81 ? -1.572 0.905 -5.677 1.00 95.69 81 GLU A C 1
ATOM 594 O O . GLU A 1 81 ? -0.935 0.407 -6.605 1.00 95.69 81 GLU A O 1
ATOM 599 N N . ALA A 1 82 ? -1.458 2.202 -5.373 1.00 94.75 82 ALA A N 1
ATOM 600 C CA . ALA A 1 82 ? -0.659 3.126 -6.178 1.00 94.75 82 ALA A CA 1
ATOM 601 C C . ALA A 1 82 ? 0.837 2.750 -6.221 1.00 94.75 82 ALA A C 1
ATOM 603 O O . ALA A 1 82 ? 1.514 2.956 -7.233 1.00 94.75 82 ALA A O 1
ATOM 604 N N . ILE A 1 83 ? 1.384 2.209 -5.128 1.00 95.19 83 ILE A N 1
ATOM 605 C CA . ILE A 1 83 ? 2.759 1.691 -5.099 1.00 95.19 83 ILE A CA 1
ATOM 606 C C . ILE A 1 83 ? 2.868 0.414 -5.937 1.00 95.19 83 ILE A C 1
ATOM 608 O O . ILE A 1 83 ? 3.810 0.297 -6.719 1.00 95.19 83 ILE A O 1
ATOM 612 N N . SER A 1 84 ? 1.913 -0.507 -5.811 1.00 94.69 84 SER A N 1
ATOM 613 C CA . SER A 1 84 ? 1.865 -1.753 -6.584 1.00 94.69 84 SER A CA 1
ATOM 614 C C . SER A 1 84 ? 1.856 -1.487 -8.091 1.00 94.69 84 SER A C 1
ATOM 616 O O . SER A 1 84 ? 2.631 -2.095 -8.835 1.00 94.69 84 SER A O 1
ATOM 618 N N . ASP A 1 85 ? 1.057 -0.520 -8.543 1.00 91.62 85 ASP A N 1
ATOM 619 C CA . ASP A 1 85 ? 1.002 -0.122 -9.953 1.00 91.62 85 ASP A CA 1
ATOM 620 C C . ASP A 1 85 ? 2.350 0.424 -10.440 1.00 91.62 85 ASP A C 1
ATOM 622 O O . ASP A 1 85 ? 2.828 0.072 -11.521 1.00 91.62 85 ASP A O 1
ATOM 626 N N . ARG A 1 86 ? 3.017 1.247 -9.622 1.00 89.50 86 ARG A N 1
ATOM 627 C CA . ARG A 1 86 ? 4.345 1.795 -9.944 1.00 89.50 86 ARG A CA 1
ATOM 628 C C . ARG A 1 86 ? 5.426 0.720 -9.986 1.00 89.50 86 ARG A C 1
ATOM 630 O O . ARG A 1 86 ? 6.303 0.802 -10.842 1.00 89.50 86 ARG A O 1
ATOM 637 N N . VAL A 1 87 ? 5.378 -0.260 -9.084 1.00 89.56 87 VAL A N 1
ATOM 638 C CA . VAL A 1 87 ? 6.305 -1.403 -9.083 1.00 89.56 87 VAL A CA 1
ATOM 639 C C . VAL A 1 87 ? 6.076 -2.264 -10.321 1.00 89.56 87 VAL A C 1
ATOM 641 O O . VAL A 1 87 ? 7.030 -2.558 -11.029 1.00 89.56 87 VAL A O 1
ATOM 644 N N . THR A 1 88 ? 4.821 -2.556 -10.663 1.00 86.88 88 THR A N 1
ATOM 645 C CA . THR A 1 88 ? 4.474 -3.310 -11.879 1.00 86.88 88 THR A CA 1
ATOM 646 C C . THR A 1 88 ? 4.946 -2.588 -13.144 1.00 86.88 88 THR A C 1
ATOM 648 O O . THR A 1 88 ? 5.450 -3.207 -14.081 1.00 86.88 88 THR A O 1
ATOM 651 N N . ALA A 1 89 ? 4.809 -1.260 -13.194 1.00 84.19 89 ALA A N 1
ATOM 652 C CA . ALA A 1 89 ? 5.356 -0.462 -14.286 1.00 84.19 89 ALA A CA 1
ATOM 653 C C . ALA A 1 89 ? 6.894 -0.502 -14.310 1.00 84.19 89 ALA A C 1
ATOM 655 O O . ALA A 1 89 ? 7.482 -0.583 -15.383 1.00 84.19 89 ALA A O 1
ATOM 656 N N . PHE A 1 90 ? 7.550 -0.476 -13.148 1.00 84.38 90 PHE A N 1
ATOM 657 C CA . PHE A 1 90 ? 9.006 -0.557 -13.040 1.00 84.38 90 PHE A CA 1
ATOM 658 C C . PHE A 1 90 ? 9.551 -1.916 -13.503 1.00 84.38 90 PHE A C 1
ATOM 660 O O . PHE A 1 90 ? 10.503 -1.945 -14.277 1.00 84.38 90 PHE A O 1
ATOM 667 N N . GLU A 1 91 ? 8.932 -3.026 -13.103 1.00 83.19 91 GLU A N 1
ATOM 668 C CA . GLU A 1 91 ? 9.334 -4.386 -13.500 1.00 83.19 91 GLU A CA 1
ATOM 669 C C . GLU A 1 91 ? 9.174 -4.640 -15.008 1.00 83.19 91 GLU A C 1
ATOM 671 O O . GLU A 1 91 ? 9.935 -5.401 -15.598 1.00 83.19 91 GLU A O 1
ATOM 676 N N . GLN A 1 92 ? 8.238 -3.959 -15.679 1.00 81.38 92 GLN A N 1
ATOM 677 C CA . GLN A 1 92 ? 8.138 -4.009 -17.147 1.00 81.38 92 GLN A CA 1
ATOM 678 C C . GLN A 1 92 ? 9.317 -3.330 -17.861 1.00 81.38 92 GLN A C 1
ATOM 680 O O . GLN A 1 92 ? 9.562 -3.589 -19.044 1.00 81.38 92 GLN A O 1
ATOM 685 N N . VAL A 1 93 ? 10.015 -2.437 -17.160 1.00 83.88 93 VAL A N 1
ATOM 686 C CA . VAL A 1 93 ? 11.112 -1.628 -17.692 1.00 83.88 93 VAL A CA 1
ATOM 687 C C . VAL A 1 93 ? 12.470 -2.201 -17.291 1.00 83.88 93 VAL A C 1
ATOM 689 O O . VAL A 1 93 ? 13.398 -2.178 -18.099 1.00 83.88 93 VAL A O 1
ATOM 692 N N . PHE A 1 94 ? 12.589 -2.727 -16.075 1.00 85.56 94 PHE A N 1
ATOM 693 C CA . PHE A 1 94 ? 13.832 -3.224 -15.501 1.00 85.56 94 PHE A CA 1
ATOM 694 C C . PHE A 1 94 ? 13.649 -4.660 -15.009 1.00 85.56 94 PHE A C 1
ATOM 696 O O . PHE A 1 94 ? 12.866 -4.901 -14.093 1.00 85.56 94 PHE A O 1
ATOM 703 N N . ASP A 1 95 ? 14.427 -5.586 -15.562 1.00 84.94 95 ASP A N 1
ATOM 704 C CA . ASP A 1 95 ? 14.570 -6.946 -15.041 1.00 84.94 95 ASP A CA 1
ATOM 705 C C . ASP A 1 95 ? 15.987 -7.129 -14.491 1.00 84.94 95 ASP A C 1
ATOM 707 O O . ASP A 1 95 ? 16.970 -6.795 -15.156 1.00 84.94 95 ASP A O 1
ATOM 711 N N . PHE A 1 96 ? 16.096 -7.640 -13.268 1.00 84.69 96 PHE A N 1
ATOM 712 C CA . PHE A 1 96 ? 17.377 -7.969 -12.654 1.00 84.69 96 PHE A CA 1
ATOM 713 C C . PHE A 1 96 ? 17.403 -9.453 -12.310 1.00 84.69 96 PHE A C 1
ATOM 715 O O . PHE A 1 96 ? 16.882 -9.883 -11.279 1.00 84.69 96 PHE A O 1
ATOM 722 N N . SER A 1 97 ? 18.046 -10.227 -13.174 1.00 87.00 97 SER A N 1
ATOM 723 C CA . SER A 1 97 ? 18.147 -11.678 -13.073 1.00 87.00 97 SER A CA 1
ATOM 724 C C . SER A 1 97 ? 19.605 -12.104 -13.262 1.00 87.00 97 SER A C 1
ATOM 726 O O . SER A 1 97 ? 20.351 -11.517 -14.043 1.00 87.00 97 SER A O 1
ATOM 728 N N . ASP A 1 98 ? 20.059 -13.070 -12.456 1.00 87.31 98 ASP A N 1
ATOM 729 C CA . ASP A 1 98 ? 21.411 -13.651 -12.526 1.00 87.31 98 ASP A CA 1
ATOM 730 C C . ASP A 1 98 ? 22.580 -12.637 -12.542 1.00 87.31 98 ASP A C 1
ATOM 732 O O . ASP A 1 98 ? 23.642 -12.881 -13.115 1.00 87.31 98 ASP A O 1
ATOM 736 N N . GLY A 1 99 ? 22.410 -11.487 -11.878 1.00 90.44 99 GLY A N 1
ATOM 737 C CA . GLY A 1 99 ? 23.428 -10.433 -11.797 1.00 90.44 99 GLY A CA 1
ATOM 738 C C . GLY A 1 99 ? 23.497 -9.510 -13.018 1.00 90.44 99 GLY A C 1
ATOM 739 O O . GLY A 1 99 ? 24.393 -8.666 -13.088 1.00 90.44 99 GLY A O 1
ATOM 740 N N . VAL A 1 100 ? 22.562 -9.640 -13.959 1.00 85.38 100 VAL A N 1
ATOM 741 C CA . VAL A 1 100 ? 22.437 -8.797 -15.150 1.00 85.38 100 VAL A CA 1
ATOM 742 C C . VAL A 1 100 ? 21.210 -7.899 -15.006 1.00 85.38 100 VAL A C 1
ATOM 744 O O . VAL A 1 100 ? 20.118 -8.366 -14.702 1.00 85.38 100 VAL A O 1
ATOM 747 N N . LEU A 1 101 ? 21.394 -6.595 -15.238 1.00 86.06 101 LEU A N 1
ATOM 748 C CA . LEU A 1 101 ? 20.295 -5.643 -15.382 1.00 86.06 101 LEU A CA 1
ATOM 749 C C . LEU A 1 101 ? 19.898 -5.558 -16.858 1.00 86.06 101 LEU A C 1
ATOM 751 O O . LEU A 1 101 ? 20.651 -5.019 -17.672 1.00 86.06 101 LEU A O 1
ATOM 755 N N . THR A 1 102 ? 18.712 -6.054 -17.185 1.00 85.00 102 THR A N 1
ATOM 756 C CA . THR A 1 102 ? 18.089 -5.919 -18.501 1.00 85.00 102 THR A CA 1
ATOM 757 C C . THR A 1 102 ? 17.126 -4.738 -18.478 1.00 85.00 102 THR A C 1
ATOM 759 O O . THR A 1 102 ? 16.252 -4.653 -17.618 1.00 85.00 102 THR A O 1
ATOM 762 N N . ILE A 1 103 ? 17.284 -3.814 -19.426 1.00 82.31 103 ILE A N 1
ATOM 763 C CA . ILE A 1 103 ? 16.435 -2.627 -19.558 1.00 82.31 103 ILE A CA 1
ATOM 764 C C . ILE A 1 103 ? 15.614 -2.756 -20.841 1.00 82.31 103 ILE A C 1
ATOM 766 O O . ILE A 1 103 ? 16.174 -2.841 -21.936 1.00 82.31 103 ILE A O 1
ATOM 770 N N . ASN A 1 104 ? 14.288 -2.750 -20.721 1.00 82.69 104 ASN A N 1
ATOM 771 C CA . ASN A 1 104 ? 13.381 -2.768 -21.862 1.00 82.69 104 ASN A CA 1
ATOM 772 C C . ASN A 1 104 ? 13.206 -1.354 -22.436 1.00 82.69 104 ASN A C 1
ATOM 774 O O . ASN A 1 104 ? 12.317 -0.595 -22.044 1.00 82.69 104 ASN A O 1
ATOM 778 N N . PHE A 1 105 ? 14.053 -1.003 -23.402 1.00 72.25 105 PHE A N 1
ATOM 779 C CA . PHE A 1 105 ? 14.035 0.314 -24.042 1.00 72.25 105 PHE A CA 1
ATOM 780 C C . PHE A 1 105 ? 12.793 0.590 -24.903 1.00 72.25 105 PHE A C 1
ATOM 782 O O . PHE A 1 105 ? 12.544 1.747 -25.225 1.00 72.25 105 PHE A O 1
ATOM 789 N N . ALA A 1 106 ? 11.962 -0.412 -25.225 1.00 72.06 106 ALA A N 1
ATOM 790 C CA . ALA A 1 106 ? 10.705 -0.177 -25.945 1.00 72.06 106 ALA A CA 1
ATOM 791 C C . ALA A 1 106 ? 9.718 0.697 -25.144 1.00 72.06 106 ALA A C 1
ATOM 793 O O . ALA A 1 106 ? 8.836 1.328 -25.723 1.00 72.06 106 ALA A O 1
ATOM 794 N N . ALA A 1 107 ? 9.881 0.750 -23.819 1.00 67.31 107 ALA A N 1
ATOM 795 C CA . ALA A 1 107 ? 9.061 1.544 -22.912 1.00 67.31 107 ALA A CA 1
ATOM 796 C C . ALA A 1 107 ? 9.729 2.864 -22.468 1.00 67.31 107 ALA A C 1
ATOM 798 O O . ALA A 1 107 ? 9.139 3.600 -21.676 1.00 67.31 107 ALA A O 1
ATOM 799 N N . ILE A 1 108 ? 10.943 3.181 -22.946 1.00 68.81 108 ILE A N 1
ATOM 800 C CA . ILE A 1 108 ? 11.749 4.306 -22.443 1.00 68.81 108 ILE A CA 1
ATOM 801 C C . ILE A 1 108 ? 12.214 5.207 -23.589 1.00 68.81 108 ILE A C 1
ATOM 803 O O . ILE A 1 108 ? 12.939 4.778 -24.482 1.00 68.81 108 ILE A O 1
ATOM 807 N N . ALA A 1 109 ? 11.897 6.499 -23.502 1.00 76.50 109 ALA A N 1
ATOM 808 C CA . ALA A 1 109 ? 12.583 7.526 -24.278 1.00 76.50 109 ALA A CA 1
ATOM 809 C C . ALA A 1 109 ? 13.826 8.000 -23.508 1.00 76.50 109 ALA A C 1
ATOM 811 O O . ALA A 1 109 ? 13.703 8.580 -22.428 1.00 76.50 109 ALA A O 1
ATOM 812 N N . ILE A 1 110 ? 15.021 7.759 -24.050 1.00 75.88 110 ILE A N 1
ATOM 813 C CA . ILE A 1 110 ? 16.272 8.267 -23.474 1.00 75.88 110 ILE A CA 1
ATOM 814 C C . ILE A 1 110 ? 16.622 9.588 -24.154 1.00 75.88 110 ILE A C 1
ATOM 816 O O . ILE A 1 110 ? 16.830 9.634 -25.363 1.00 75.88 110 ILE A O 1
ATOM 820 N N . SER A 1 111 ? 16.735 10.650 -23.362 1.00 81.44 111 SER A N 1
ATOM 821 C CA . SER A 1 111 ? 17.315 11.926 -23.777 1.00 81.44 111 SER A CA 1
ATOM 822 C C . SER A 1 111 ? 18.496 12.218 -22.866 1.00 81.44 111 SER A C 1
ATOM 824 O O . SER A 1 111 ? 18.345 12.231 -21.645 1.00 81.44 111 SER A O 1
ATOM 826 N N . ALA A 1 112 ? 19.668 12.442 -23.446 1.00 81.25 112 ALA A N 1
ATOM 827 C CA . ALA A 1 112 ? 20.878 12.775 -22.712 1.00 81.25 112 ALA A CA 1
ATOM 828 C C . ALA A 1 112 ? 21.677 13.816 -23.496 1.00 81.25 112 ALA A C 1
ATOM 830 O O . ALA A 1 112 ? 21.740 13.747 -24.722 1.00 81.25 112 ALA A O 1
ATOM 831 N N . ASP A 1 113 ? 22.324 14.740 -22.786 1.00 87.75 113 ASP A N 1
ATOM 832 C CA . ASP A 1 113 ? 23.201 15.744 -23.404 1.00 87.75 113 ASP A CA 1
ATOM 833 C C . ASP A 1 113 ? 24.471 15.108 -23.995 1.00 87.75 113 ASP A C 1
ATOM 835 O O . ASP A 1 113 ? 25.093 15.654 -24.904 1.00 87.75 113 ASP A O 1
ATOM 839 N N . GLN A 1 114 ? 24.864 13.937 -23.481 1.00 86.00 114 GLN A N 1
ATOM 840 C CA . GLN A 1 114 ? 25.992 13.157 -23.974 1.00 86.00 114 GLN A CA 1
ATOM 841 C C . GLN A 1 114 ? 25.769 11.660 -23.729 1.00 86.00 114 GLN A C 1
ATOM 843 O O . GLN A 1 114 ? 25.399 11.247 -22.630 1.00 86.00 114 GLN A O 1
ATOM 848 N N . VAL A 1 115 ? 26.070 10.843 -24.741 1.00 83.94 115 VAL A N 1
ATOM 849 C CA . VAL A 1 115 ? 26.132 9.377 -24.651 1.00 83.94 115 VAL A CA 1
ATOM 850 C C . VAL A 1 115 ? 27.532 8.932 -25.069 1.00 83.94 115 VAL A C 1
ATOM 852 O O . VAL A 1 115 ? 28.027 9.349 -26.113 1.00 83.94 115 VAL A O 1
ATOM 855 N N . SER A 1 116 ? 28.179 8.094 -24.257 1.00 86.81 116 SER A N 1
ATOM 856 C CA . SER A 1 116 ? 29.496 7.517 -24.549 1.00 86.81 116 SER A CA 1
ATOM 857 C C . SER A 1 116 ? 29.432 6.001 -24.405 1.00 86.81 116 SER A C 1
ATOM 859 O O . SER A 1 116 ? 29.030 5.495 -23.358 1.00 86.81 116 SER A O 1
ATOM 861 N N . ILE A 1 117 ? 29.809 5.280 -25.461 1.00 85.88 117 ILE A N 1
ATOM 862 C CA . ILE A 1 117 ? 29.810 3.815 -25.501 1.00 85.88 117 ILE A CA 1
ATOM 863 C C . ILE A 1 117 ? 31.256 3.356 -25.667 1.00 85.88 117 ILE A C 1
ATOM 865 O O . ILE A 1 117 ? 31.885 3.617 -26.691 1.00 85.88 117 ILE A O 1
ATOM 869 N N . ILE A 1 118 ? 31.784 2.658 -24.663 1.00 86.69 118 ILE A N 1
ATOM 870 C CA . ILE A 1 118 ? 33.131 2.081 -24.695 1.00 86.69 118 ILE A CA 1
ATOM 871 C C . ILE A 1 118 ? 32.979 0.582 -24.931 1.00 86.69 118 ILE A C 1
ATOM 873 O O . ILE A 1 118 ? 32.836 -0.198 -23.993 1.00 86.69 118 ILE A O 1
ATOM 877 N N . SER A 1 119 ? 32.973 0.187 -26.201 1.00 83.88 119 SER A N 1
ATOM 878 C CA . SER A 1 119 ? 32.907 -1.215 -26.606 1.00 83.88 119 SER A CA 1
ATOM 879 C C . SER A 1 119 ? 33.800 -1.449 -27.824 1.00 83.88 119 SER A C 1
ATOM 881 O O . SER A 1 119 ? 33.835 -0.594 -28.711 1.00 83.88 119 SER A O 1
ATOM 883 N N . PRO A 1 120 ? 34.499 -2.597 -27.922 1.00 82.44 120 PRO A N 1
ATOM 884 C CA . PRO A 1 120 ? 35.233 -2.962 -29.134 1.00 82.44 120 PRO A CA 1
ATOM 885 C C . PRO A 1 120 ? 34.314 -3.132 -30.353 1.00 82.44 120 PRO A C 1
ATOM 887 O O . PRO A 1 120 ? 34.786 -3.069 -31.486 1.00 82.44 120 PRO A O 1
ATOM 890 N N . LYS A 1 121 ? 33.012 -3.349 -30.132 1.00 83.94 121 LYS A N 1
ATOM 891 C CA . LYS A 1 121 ? 32.009 -3.463 -31.188 1.00 83.94 121 LYS A CA 1
ATOM 892 C C . LYS A 1 121 ? 30.669 -2.915 -30.708 1.00 83.94 121 LYS A C 1
ATOM 894 O O . LYS A 1 121 ? 30.209 -3.265 -29.622 1.00 83.94 121 LYS A O 1
ATOM 899 N N . VAL A 1 122 ? 30.046 -2.076 -31.525 1.00 85.56 122 VAL A N 1
ATOM 900 C CA . VAL A 1 122 ? 28.655 -1.652 -31.351 1.00 85.56 122 VAL A CA 1
ATOM 901 C C . VAL A 1 122 ? 27.899 -2.141 -32.577 1.00 85.56 122 VAL A C 1
ATOM 903 O O . VAL A 1 122 ? 28.269 -1.809 -33.702 1.00 85.56 122 VAL A O 1
ATOM 906 N N . GLU A 1 123 ? 26.898 -2.984 -32.358 1.00 86.38 123 GLU A N 1
ATOM 907 C CA . GLU A 1 123 ? 26.024 -3.504 -33.405 1.00 86.38 123 GLU A CA 1
ATOM 908 C C . GLU A 1 123 ? 24.641 -2.889 -33.240 1.00 86.38 123 GLU A C 1
ATOM 910 O O . GLU A 1 123 ? 24.145 -2.766 -32.122 1.00 86.38 123 GLU A O 1
ATOM 915 N N . PHE A 1 124 ? 24.034 -2.514 -34.359 1.00 86.31 124 PHE A N 1
ATOM 916 C CA . PHE A 1 124 ? 22.666 -2.026 -34.409 1.00 86.31 124 PHE A CA 1
ATOM 917 C C . PHE A 1 124 ? 21.877 -2.982 -35.298 1.00 86.31 124 PHE A C 1
ATOM 919 O O . PHE A 1 124 ? 22.253 -3.216 -36.448 1.00 86.31 124 PHE A O 1
ATOM 926 N N . ASP A 1 125 ? 20.815 -3.560 -34.752 1.00 84.62 125 ASP A N 1
A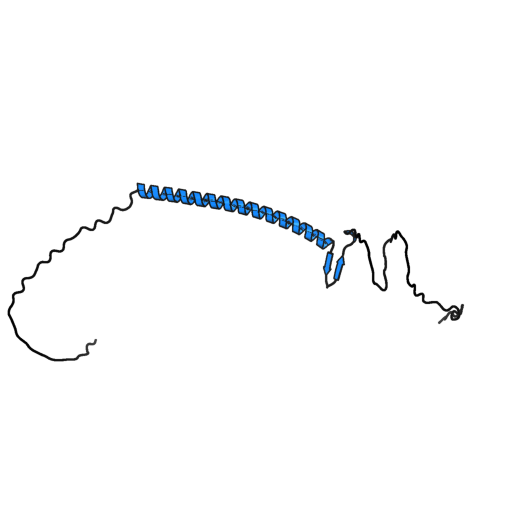TOM 927 C CA . ASP A 1 125 ? 19.892 -4.466 -35.443 1.00 84.62 125 ASP A CA 1
ATOM 928 C C . ASP A 1 125 ? 18.693 -3.726 -36.066 1.00 84.62 125 ASP A C 1
ATOM 930 O O . ASP A 1 125 ? 17.922 -4.308 -36.831 1.00 84.62 125 ASP A O 1
ATOM 934 N N . ALA A 1 126 ? 18.571 -2.429 -35.778 1.00 85.00 126 ALA A N 1
ATOM 935 C CA . ALA A 1 126 ? 17.537 -1.528 -36.261 1.00 85.00 126 ALA A CA 1
ATOM 936 C C . ALA A 1 126 ? 18.126 -0.298 -36.980 1.00 85.00 126 ALA A C 1
ATOM 938 O O . ALA A 1 126 ? 19.337 -0.069 -37.010 1.00 85.00 126 ALA A O 1
ATOM 939 N N . GLN A 1 127 ? 17.246 0.509 -37.578 1.00 86.38 127 GLN A N 1
ATOM 940 C CA . GLN A 1 127 ? 17.618 1.756 -38.245 1.00 86.38 127 GLN A CA 1
ATOM 941 C C . GLN A 1 127 ? 18.166 2.774 -37.234 1.00 86.38 127 GLN A C 1
ATOM 943 O O . GLN A 1 127 ? 17.528 3.059 -36.223 1.00 86.38 127 GLN A O 1
ATOM 948 N N . VAL A 1 128 ? 19.329 3.354 -37.542 1.00 86.31 128 VAL A N 1
ATOM 949 C CA . VAL A 1 128 ? 19.947 4.434 -36.762 1.00 86.31 128 VAL A CA 1
ATOM 950 C C . VAL A 1 128 ? 19.918 5.717 -37.580 1.00 86.31 128 VAL A C 1
ATOM 952 O O . VAL A 1 128 ? 20.445 5.760 -38.692 1.00 86.31 128 VAL A O 1
ATOM 955 N N . GLU A 1 129 ? 19.338 6.772 -37.015 1.00 87.12 129 GLU A N 1
ATOM 956 C CA . GLU A 1 129 ? 19.379 8.119 -37.582 1.00 87.12 129 GLU A CA 1
ATOM 957 C C . GLU A 1 129 ? 20.323 8.989 -36.752 1.00 87.12 129 GLU A C 1
ATOM 959 O O . GLU A 1 129 ? 20.141 9.166 -35.548 1.00 87.12 129 GLU A O 1
ATOM 964 N N . VAL A 1 130 ? 21.363 9.516 -37.399 1.00 86.75 130 VAL A N 1
ATOM 965 C CA . VAL A 1 130 ? 22.336 10.415 -36.772 1.00 86.75 130 VAL A CA 1
ATOM 966 C C . VAL A 1 130 ? 22.179 11.793 -37.391 1.00 86.75 130 VAL A C 1
ATOM 968 O O . VAL A 1 130 ? 22.390 11.977 -38.590 1.00 86.75 130 VAL A O 1
ATOM 971 N N . HIS A 1 131 ? 21.840 12.774 -36.562 1.00 86.38 131 HIS A N 1
ATOM 972 C CA . HIS A 1 131 ? 21.770 14.172 -36.965 1.00 86.38 131 HIS A CA 1
ATOM 973 C C . HIS A 1 131 ? 22.981 14.918 -36.405 1.00 86.38 131 HIS A C 1
ATOM 975 O O . HIS A 1 131 ? 23.120 15.047 -35.192 1.00 86.38 131 HIS A O 1
ATOM 981 N N . GLY A 1 132 ? 23.856 15.416 -37.281 1.00 87.50 132 GLY A N 1
ATOM 982 C CA . GLY A 1 132 ? 25.022 16.210 -36.886 1.00 87.50 132 GLY A CA 1
ATOM 983 C C . GLY A 1 132 ? 26.310 15.812 -37.602 1.00 87.50 132 GLY A C 1
ATOM 984 O O . GLY A 1 132 ? 26.283 15.210 -38.674 1.00 87.50 132 GLY A O 1
ATOM 985 N N . LEU A 1 133 ? 27.442 16.191 -37.006 1.00 81.31 133 LEU A N 1
ATOM 986 C CA . LEU A 1 133 ? 28.784 15.883 -37.500 1.00 81.31 133 LEU A CA 1
ATOM 987 C C . LEU A 1 133 ? 29.306 14.600 -36.849 1.00 81.31 133 LEU A C 1
ATOM 989 O O . LEU A 1 133 ? 29.217 14.438 -35.634 1.00 81.31 133 LEU A O 1
ATOM 993 N N . LEU A 1 134 ? 29.873 13.712 -37.666 1.00 83.44 134 LEU A N 1
ATOM 994 C CA . LEU A 1 134 ? 30.551 12.505 -37.208 1.00 83.44 134 LEU A CA 1
ATOM 995 C C . LEU A 1 134 ? 32.063 12.700 -37.352 1.00 83.44 134 LEU A C 1
ATOM 997 O O . LEU A 1 134 ? 32.558 12.899 -38.461 1.00 83.44 134 LEU A O 1
ATOM 1001 N N . GLU A 1 135 ? 32.792 12.610 -36.242 1.00 80.62 135 GLU A N 1
ATOM 1002 C CA . GLU A 1 135 ? 34.255 12.661 -36.222 1.00 80.62 135 GLU A CA 1
ATOM 1003 C C . GLU A 1 135 ? 34.821 11.294 -35.823 1.00 80.62 135 GLU A C 1
ATOM 1005 O O . GLU A 1 135 ? 34.607 10.810 -34.712 1.00 80.62 135 GLU A O 1
ATOM 1010 N N . ALA A 1 136 ? 35.557 10.654 -36.735 1.00 79.56 136 ALA A N 1
ATOM 1011 C CA . ALA A 1 136 ? 36.275 9.414 -36.461 1.00 79.56 136 ALA A CA 1
ATOM 1012 C C . ALA A 1 136 ? 37.749 9.727 -36.164 1.00 79.56 136 ALA A C 1
ATOM 1014 O O . ALA A 1 136 ? 38.472 10.214 -37.030 1.00 79.56 136 ALA A O 1
ATOM 1015 N N . VAL A 1 137 ? 38.203 9.438 -34.942 1.00 70.69 137 VAL A N 1
ATOM 1016 C CA . VAL A 1 137 ? 39.549 9.829 -34.477 1.00 70.69 137 VAL A CA 1
ATOM 1017 C C . VAL A 1 137 ? 40.647 8.892 -35.001 1.00 70.69 137 VAL A C 1
ATOM 1019 O O . VAL A 1 137 ? 41.774 9.325 -35.226 1.00 70.69 137 VAL A O 1
ATOM 1022 N N . SER A 1 138 ? 40.355 7.604 -35.221 1.00 68.00 138 SER A N 1
ATOM 1023 C CA . SER A 1 138 ? 41.285 6.641 -35.835 1.00 68.00 138 SER A CA 1
ATOM 1024 C C . SER A 1 138 ? 40.539 5.394 -36.304 1.00 68.00 138 SER A C 1
ATOM 1026 O O . SER A 1 138 ? 40.017 4.639 -35.488 1.00 68.00 138 SER A O 1
ATOM 1028 N N . ILE A 1 139 ? 40.516 5.150 -37.614 1.00 66.38 139 ILE A N 1
ATOM 1029 C CA . ILE A 1 139 ? 40.057 3.878 -38.180 1.00 66.38 139 ILE A CA 1
ATOM 1030 C C . ILE A 1 139 ? 41.308 3.048 -38.446 1.00 66.38 139 ILE A C 1
ATOM 1032 O O . ILE A 1 139 ? 42.088 3.364 -39.343 1.00 66.38 139 ILE A O 1
ATOM 1036 N N . LYS A 1 140 ? 41.529 2.003 -37.649 1.00 60.44 140 LYS A N 1
ATOM 1037 C CA . LYS A 1 140 ? 42.610 1.053 -37.912 1.00 60.44 140 LYS A CA 1
ATOM 1038 C C . LYS A 1 140 ? 42.115 0.077 -38.974 1.00 60.44 140 LYS A C 1
ATOM 1040 O O . LYS A 1 140 ? 41.377 -0.851 -38.663 1.00 60.44 140 LYS A O 1
ATOM 1045 N N . THR A 1 141 ? 42.463 0.325 -40.229 1.00 60.44 141 THR A N 1
ATOM 1046 C CA . THR A 1 141 ? 42.223 -0.629 -41.310 1.00 60.44 141 THR A CA 1
ATOM 1047 C C . THR A 1 141 ? 43.381 -1.617 -41.355 1.00 60.44 141 THR A C 1
ATOM 1049 O O . THR A 1 141 ? 44.551 -1.234 -41.313 1.00 60.44 141 THR A O 1
ATOM 1052 N N . GLU A 1 142 ? 43.072 -2.907 -41.418 1.00 66.50 142 GLU A N 1
ATOM 1053 C CA . GLU A 1 142 ? 44.060 -3.890 -41.847 1.00 66.50 142 GLU A CA 1
ATOM 1054 C C . GLU A 1 142 ? 44.267 -3.665 -43.347 1.00 66.50 142 GLU A C 1
ATOM 1056 O O . GLU A 1 142 ? 43.400 -3.965 -44.166 1.00 66.50 142 GLU A O 1
ATOM 1061 N N . SER A 1 143 ? 45.374 -3.014 -43.709 1.00 60.16 143 SER A N 1
ATOM 1062 C CA . SER A 1 143 ? 45.750 -2.846 -45.109 1.00 60.16 143 SER A CA 1
ATOM 1063 C C . SER A 1 143 ? 46.083 -4.220 -45.679 1.00 60.16 143 SER A C 1
ATOM 1065 O O . SER A 1 143 ? 47.037 -4.855 -45.235 1.00 60.16 143 SER A O 1
ATOM 1067 N N . ILE A 1 144 ? 45.322 -4.670 -46.677 1.00 59.12 144 ILE A N 1
ATOM 1068 C CA . ILE A 1 144 ? 45.762 -5.762 -47.545 1.00 59.12 144 ILE A CA 1
ATOM 1069 C C . ILE A 1 144 ? 46.925 -5.196 -48.355 1.00 59.12 144 ILE A C 1
ATOM 1071 O O . ILE A 1 144 ? 46.737 -4.295 -49.172 1.00 59.12 144 ILE A O 1
ATOM 1075 N N . ASP A 1 145 ? 48.135 -5.673 -48.083 1.00 62.09 145 ASP A N 1
ATOM 1076 C CA . ASP A 1 145 ? 49.302 -5.316 -48.875 1.00 62.09 145 ASP A CA 1
ATOM 1077 C C . ASP A 1 145 ? 49.155 -5.932 -50.273 1.00 62.09 145 ASP A C 1
ATOM 1079 O O . ASP A 1 145 ? 49.276 -7.148 -50.458 1.00 62.09 145 ASP A O 1
ATOM 1083 N N . ALA A 1 146 ? 48.844 -5.091 -51.260 1.00 58.31 146 ALA A N 1
ATOM 1084 C CA . ALA A 1 146 ? 48.655 -5.502 -52.646 1.00 58.31 146 ALA A CA 1
ATOM 1085 C C . ALA A 1 146 ? 49.927 -6.116 -53.258 1.00 58.31 146 ALA A C 1
ATOM 1087 O O . ALA A 1 146 ? 49.819 -6.823 -54.259 1.00 58.31 146 ALA A O 1
ATOM 1088 N N . GLU A 1 147 ? 51.104 -5.919 -52.655 1.00 58.34 147 GLU A N 1
ATOM 1089 C CA . GLU A 1 147 ? 52.344 -6.563 -53.105 1.00 58.34 147 GLU A CA 1
ATOM 1090 C C . GLU A 1 147 ? 52.448 -8.035 -52.673 1.00 58.34 147 GLU A C 1
ATOM 1092 O O . GLU A 1 147 ? 53.190 -8.810 -53.277 1.00 58.34 147 GLU A O 1
ATOM 1097 N N . THR A 1 148 ? 51.648 -8.459 -51.689 1.00 56.59 148 THR A N 1
ATOM 1098 C CA . THR A 1 148 ? 51.478 -9.882 -51.337 1.00 56.59 148 THR A CA 1
ATOM 1099 C C . THR A 1 148 ? 50.267 -10.528 -52.007 1.00 56.59 148 THR A C 1
ATOM 1101 O O . THR A 1 148 ? 50.124 -11.753 -51.983 1.00 56.59 148 THR A O 1
ATOM 1104 N N . TYR A 1 149 ? 49.410 -9.740 -52.664 1.00 56.47 149 TYR A N 1
ATOM 1105 C CA . TYR A 1 149 ? 48.292 -10.273 -53.431 1.00 56.47 149 TYR A CA 1
ATOM 1106 C C . TYR A 1 149 ? 48.797 -10.828 -54.764 1.00 56.47 149 TYR A C 1
ATOM 1108 O O . TYR A 1 149 ? 49.134 -10.083 -55.679 1.00 56.47 149 TYR A O 1
ATOM 1116 N N . THR A 1 150 ? 48.842 -12.155 -54.886 1.00 61.75 150 THR A N 1
ATOM 1117 C CA . THR A 1 150 ? 49.101 -12.848 -56.156 1.00 61.75 150 THR A CA 1
ATOM 1118 C C . THR A 1 150 ? 47.753 -13.210 -56.795 1.00 61.75 150 THR A C 1
ATOM 1120 O O . THR A 1 150 ? 47.122 -14.185 -56.372 1.00 61.75 150 THR A O 1
ATOM 1123 N N . PRO A 1 151 ? 47.254 -12.461 -57.801 1.00 54.38 151 PRO A N 1
ATOM 1124 C CA . PRO A 1 151 ? 45.996 -12.796 -58.457 1.00 54.38 151 PRO A CA 1
ATOM 1125 C C . PRO A 1 151 ? 46.161 -14.140 -59.177 1.00 54.38 151 PRO A C 1
ATOM 1127 O O . PRO A 1 151 ? 47.005 -14.268 -60.062 1.00 54.38 151 PRO A O 1
ATOM 1130 N N . GLY A 1 152 ? 45.373 -15.148 -58.800 1.00 57.47 152 GLY A N 1
ATOM 1131 C CA . GLY A 1 152 ? 45.400 -16.473 -59.433 1.00 57.47 152 GLY A CA 1
ATOM 1132 C C . GLY A 1 152 ? 46.113 -17.580 -58.654 1.00 57.47 152 GLY A C 1
ATOM 1133 O O . GLY A 1 152 ? 46.123 -18.713 -59.130 1.00 57.47 152 GLY A O 1
ATOM 1134 N N . ALA A 1 153 ? 46.614 -17.325 -57.440 1.00 58.59 153 ALA A N 1
ATOM 1135 C CA . ALA A 1 153 ? 46.978 -18.393 -56.502 1.00 58.59 153 ALA A CA 1
ATOM 1136 C C . ALA A 1 153 ? 45.713 -18.999 -55.859 1.00 58.59 153 ALA A C 1
ATOM 1138 O O . ALA A 1 153 ? 45.522 -18.986 -54.646 1.00 58.59 153 ALA A O 1
ATOM 1139 N N . GLY A 1 154 ? 44.801 -19.495 -56.697 1.00 45.22 154 GLY A N 1
ATOM 1140 C CA . GLY A 1 154 ? 43.781 -20.420 -56.244 1.00 45.22 154 GLY A CA 1
ATOM 1141 C C . GLY A 1 154 ? 44.485 -21.690 -55.794 1.00 45.22 154 GLY A C 1
ATOM 1142 O O . GLY A 1 154 ? 44.972 -22.451 -56.629 1.00 45.22 154 GLY A O 1
ATOM 1143 N N . ASN A 1 155 ? 44.525 -21.931 -54.485 1.00 44.62 155 ASN A N 1
ATOM 1144 C CA . ASN A 1 155 ? 44.678 -23.289 -53.991 1.00 44.62 155 ASN A CA 1
ATOM 1145 C C . ASN A 1 155 ? 43.385 -24.026 -54.345 1.00 44.62 155 ASN A C 1
ATOM 1147 O O . ASN A 1 155 ? 42.401 -24.017 -53.609 1.00 44.62 155 ASN A O 1
ATOM 1151 N N . VAL A 1 156 ? 43.382 -24.636 -55.526 1.00 47.38 156 VAL A N 1
ATOM 1152 C CA . VAL A 1 156 ? 42.655 -25.883 -55.708 1.00 47.38 156 VAL A CA 1
ATOM 1153 C C . VAL A 1 156 ? 43.511 -26.924 -54.996 1.00 47.38 156 VAL A C 1
ATOM 1155 O O . VAL A 1 156 ? 44.544 -27.315 -55.536 1.00 47.38 156 VAL A O 1
ATOM 1158 N N . LEU A 1 157 ? 43.143 -27.222 -53.746 1.00 41.34 157 LEU A N 1
ATOM 1159 C CA . LEU A 1 157 ? 43.242 -28.489 -53.004 1.00 41.34 157 LEU A CA 1
ATOM 1160 C C . LEU A 1 157 ? 42.948 -28.225 -51.521 1.00 41.34 157 LEU A C 1
ATOM 1162 O O . LEU A 1 157 ? 43.677 -27.414 -50.906 1.00 41.34 157 LEU A O 1
#

Organism: NCBI:txid2527979

Radius of gyration: 55.9 Å; chains: 1; bounding box: 85×60×165 Å

Secondary structure (DSSP, 8-state):
----------------------------------PPPPPPHHHHHHHHHHHHHHHHHHHHHHHHHHHHHHHHHHHHHHHHHHHHHHHHHHHTTEEEETTEEEE-GGG-----S------S----SS-----S----S--------TTT--TT-----

pLDDT: mean 74.61, std 21.47, range [31.5, 98.38]

Sequence (157 aa):
MLLIAFTTATTAISAEPKSSLLTPTQSFSTVKSTLPPGPTLEEKVAALAALVAQQQSQINTLEQQLTNQGNAIEMQISECEAISDRVTAFEQVFDFSDGVLTINFAAIAISADQVSIISPKVEFDAQVEVHGLLEAVSIKTESIDAETYTPGAGNVL